Protein AF-A0A8C9M3W6-F1 (afdb_monomer_lite)

Organism: Panthera tigris altaica (NCBI:txid74533)

pLDDT: mean 73.18, std 22.7, range [29.61, 97.0]

Sequence (111 aa):
MKLLRVLVLIALPLYCLAGSGCPFLEEVVNKTISPEVSVSEYQNFLQDFAQTTDKKEALADVKQCFLNQSNETLYNYAQMMVITVSSDGLVGSTFVTNDAKAGVQRALFYF

Structure (mmCIF, N/CA/C/O backbone):
data_AF-A0A8C9M3W6-F1
#
_entry.id   AF-A0A8C9M3W6-F1
#
loop_
_atom_site.group_PDB
_atom_site.id
_atom_site.type_symbol
_atom_site.label_atom_id
_atom_site.label_alt_id
_atom_site.label_comp_id
_atom_site.label_asym_id
_atom_site.label_entity_id
_atom_site.label_seq_id
_atom_site.pdbx_PDB_ins_code
_atom_site.Cartn_x
_atom_site.Cartn_y
_atom_site.Cartn_z
_atom_site.occupancy
_atom_site.B_iso_or_equiv
_atom_site.auth_seq_id
_atom_site.auth_comp_id
_atom_site.auth_asym_id
_atom_site.auth_atom_id
_atom_site.pdbx_PDB_model_num
ATOM 1 N N . MET A 1 1 ? 39.123 13.328 -32.408 1.00 55.69 1 MET A N 1
ATOM 2 C CA . MET A 1 1 ? 37.842 12.962 -31.754 1.00 55.69 1 MET A CA 1
ATOM 3 C C . MET A 1 1 ? 38.052 11.929 -30.630 1.00 55.69 1 MET A C 1
ATOM 5 O O . MET A 1 1 ? 37.498 10.839 -30.688 1.00 55.69 1 MET A O 1
ATOM 9 N N . LYS A 1 2 ? 38.881 12.228 -29.617 1.00 57.50 2 LYS A N 1
ATOM 10 C CA . LYS A 1 2 ? 39.124 11.326 -28.463 1.00 57.50 2 LYS A CA 1
ATOM 11 C C . LYS A 1 2 ? 38.483 11.858 -27.175 1.00 57.50 2 LYS A C 1
ATOM 13 O O . LYS A 1 2 ? 37.913 11.085 -26.420 1.00 57.50 2 LYS A O 1
ATOM 18 N N . LEU A 1 3 ? 38.469 13.182 -27.007 1.00 72.19 3 LEU A N 1
ATOM 19 C CA . LEU A 1 3 ? 37.882 13.866 -25.850 1.00 72.19 3 LEU A CA 1
ATOM 20 C C . LEU A 1 3 ? 36.371 13.629 -25.707 1.00 72.19 3 LEU A C 1
ATOM 22 O O . LEU A 1 3 ? 35.900 13.380 -24.607 1.00 72.19 3 LEU A O 1
ATOM 26 N N . LEU A 1 4 ? 35.627 13.603 -26.820 1.00 67.12 4 LEU A N 1
ATOM 27 C CA . LEU A 1 4 ? 34.181 13.346 -26.805 1.00 67.12 4 LEU A CA 1
ATOM 28 C C . LEU A 1 4 ? 33.840 11.951 -26.250 1.00 67.12 4 LEU A C 1
ATOM 30 O O . LEU A 1 4 ? 32.874 11.797 -25.515 1.00 67.12 4 LEU A O 1
ATOM 34 N N . ARG A 1 5 ? 34.661 10.937 -26.565 1.00 68.00 5 ARG A N 1
ATOM 35 C CA . ARG A 1 5 ? 34.464 9.567 -26.064 1.00 68.00 5 ARG A CA 1
ATOM 36 C C . ARG A 1 5 ? 34.765 9.459 -24.571 1.00 68.00 5 ARG A C 1
ATOM 38 O O . ARG A 1 5 ? 34.062 8.745 -23.874 1.00 68.00 5 ARG A O 1
ATOM 45 N N . VAL A 1 6 ? 35.767 10.192 -24.082 1.00 73.38 6 VAL A N 1
ATOM 46 C CA . VAL A 1 6 ? 36.100 10.247 -22.649 1.00 73.38 6 VAL A CA 1
ATOM 47 C C . VAL A 1 6 ? 34.979 10.927 -21.855 1.00 73.38 6 VAL A C 1
ATOM 49 O O . VAL A 1 6 ? 34.586 10.419 -20.815 1.00 73.38 6 VAL A O 1
ATOM 52 N N . LEU A 1 7 ? 34.398 12.011 -22.378 1.00 67.94 7 LEU A N 1
ATOM 53 C CA . LEU A 1 7 ? 33.262 12.703 -21.753 1.00 67.94 7 LEU A CA 1
ATOM 54 C C . LEU A 1 7 ? 32.009 11.818 -21.658 1.00 67.94 7 LEU A C 1
ATOM 56 O O . LEU A 1 7 ? 31.372 11.769 -20.610 1.00 67.94 7 LEU A O 1
ATOM 60 N N . VAL A 1 8 ? 31.697 11.063 -22.716 1.00 71.94 8 VAL A N 1
ATOM 61 C CA . VAL A 1 8 ? 30.585 10.097 -22.715 1.00 71.94 8 VAL A CA 1
ATOM 62 C C . VAL A 1 8 ? 30.840 8.954 -21.724 1.00 71.94 8 VAL A C 1
ATOM 64 O O . VAL A 1 8 ? 29.941 8.587 -20.976 1.00 71.94 8 VAL A O 1
ATOM 67 N N . LEU A 1 9 ? 32.069 8.435 -21.650 1.00 66.44 9 LEU A N 1
ATOM 68 C CA . LEU A 1 9 ? 32.437 7.368 -20.710 1.00 66.44 9 LEU A CA 1
ATOM 69 C C . LEU A 1 9 ? 32.448 7.816 -19.240 1.00 66.44 9 LEU A C 1
ATOM 71 O O . LEU A 1 9 ? 32.250 6.975 -18.375 1.00 66.44 9 LEU A O 1
ATOM 75 N N . ILE A 1 10 ? 32.656 9.104 -18.946 1.00 69.06 10 ILE A N 1
ATOM 76 C CA . ILE A 1 10 ? 32.550 9.664 -17.584 1.00 69.06 10 ILE A CA 1
ATOM 77 C C . ILE A 1 10 ? 31.085 9.944 -17.211 1.00 69.06 10 ILE A C 1
ATOM 79 O O . ILE A 1 10 ? 30.706 9.811 -16.050 1.00 69.06 10 ILE A O 1
ATOM 83 N N . ALA A 1 11 ? 30.244 10.290 -18.189 1.00 61.75 11 ALA A N 1
ATOM 84 C CA . ALA A 1 11 ? 28.812 10.485 -17.976 1.00 61.75 11 ALA A CA 1
ATOM 85 C C . ALA A 1 11 ? 28.033 9.163 -17.837 1.00 61.75 11 ALA A C 1
ATOM 87 O O . ALA A 1 11 ? 27.009 9.142 -17.163 1.00 61.75 11 ALA A O 1
ATOM 88 N N . LEU A 1 12 ? 28.506 8.061 -18.433 1.00 57.00 12 LEU A N 1
ATOM 89 C CA . LEU A 1 12 ? 27.853 6.745 -18.356 1.00 57.00 12 LEU A CA 1
ATOM 90 C C . LEU A 1 12 ? 27.702 6.211 -16.913 1.00 57.00 12 LEU A C 1
ATOM 92 O O . LEU A 1 12 ? 26.594 5.822 -16.558 1.00 57.00 12 LEU A O 1
ATOM 96 N N . PRO A 1 13 ? 28.745 6.228 -16.057 1.00 59.03 13 PRO A N 1
ATOM 97 C CA . PRO A 1 13 ? 28.627 5.870 -14.645 1.00 59.03 13 PRO A CA 1
ATOM 98 C C . PRO A 1 13 ? 27.617 6.745 -13.900 1.00 59.03 13 PRO A C 1
ATOM 100 O O . PRO A 1 13 ? 26.849 6.229 -13.104 1.00 59.03 13 PRO A O 1
ATOM 103 N N . LEU A 1 14 ? 27.570 8.049 -14.197 1.00 54.44 14 LEU A N 1
ATOM 104 C CA . LEU A 1 14 ? 26.624 8.987 -13.581 1.00 54.44 14 LEU A CA 1
ATOM 105 C C . LEU A 1 14 ? 25.177 8.745 -14.039 1.00 54.44 14 LEU A C 1
ATOM 107 O O . LEU A 1 14 ? 24.251 8.932 -13.257 1.00 54.44 14 LEU A O 1
ATOM 111 N N . TYR A 1 15 ? 24.980 8.286 -15.277 1.00 50.88 15 TYR A N 1
ATOM 112 C CA . TYR A 1 15 ? 23.674 7.869 -15.796 1.00 50.88 15 TYR A CA 1
ATOM 113 C C . TYR A 1 15 ? 23.193 6.541 -15.201 1.00 50.88 15 TYR A C 1
ATOM 115 O O . TYR A 1 15 ? 21.991 6.341 -15.055 1.00 50.88 15 TYR A O 1
ATOM 123 N N . CYS A 1 16 ? 24.113 5.653 -14.816 1.00 53.94 16 CYS A N 1
ATOM 124 C CA . CYS A 1 16 ? 23.789 4.418 -14.100 1.00 53.94 16 CYS A CA 1
ATOM 125 C C . CYS A 1 16 ? 23.580 4.625 -12.589 1.00 53.94 16 CYS A C 1
ATOM 127 O O . CYS A 1 16 ? 23.346 3.650 -11.882 1.00 53.94 16 CYS A O 1
ATOM 129 N N . LEU A 1 17 ? 23.683 5.860 -12.079 1.00 52.06 17 LEU A N 1
ATOM 130 C CA . LEU A 1 17 ? 23.658 6.150 -10.642 1.00 52.06 17 LEU A CA 1
ATOM 131 C C . LEU A 1 17 ? 22.295 6.605 -10.086 1.00 52.06 17 LEU A C 1
ATOM 133 O O . LEU A 1 17 ? 22.232 6.964 -8.914 1.00 52.06 17 LEU A O 1
ATOM 137 N N . ALA A 1 18 ? 21.207 6.614 -10.862 1.00 52.44 18 ALA A N 1
ATOM 138 C CA . ALA A 1 18 ? 19.934 7.148 -10.367 1.00 52.44 18 ALA A CA 1
ATOM 139 C C . ALA A 1 18 ? 18.702 6.415 -10.920 1.00 52.44 18 ALA A C 1
ATOM 141 O O . ALA A 1 18 ? 18.097 6.833 -11.904 1.00 52.44 18 ALA A O 1
ATOM 142 N N . GLY A 1 19 ? 18.321 5.333 -10.240 1.00 48.72 19 GLY A N 1
ATOM 143 C CA . GLY A 1 19 ? 17.020 4.680 -10.381 1.00 48.72 19 GLY A CA 1
ATOM 144 C C . GLY A 1 19 ? 16.988 3.347 -9.636 1.00 48.72 19 GLY A C 1
ATOM 145 O O . GLY A 1 19 ? 17.356 2.325 -10.202 1.00 48.72 19 GLY A O 1
ATOM 146 N N . SER A 1 20 ? 16.566 3.365 -8.369 1.00 51.78 20 SER A N 1
ATOM 147 C CA . SER A 1 20 ? 16.509 2.217 -7.441 1.00 51.78 20 SER A CA 1
ATOM 148 C C . SER A 1 20 ? 15.412 1.188 -7.742 1.00 51.78 20 SER A C 1
ATOM 150 O O . SER A 1 20 ? 15.249 0.220 -7.003 1.00 51.78 20 SER A O 1
ATOM 152 N N . GLY A 1 21 ? 14.650 1.370 -8.818 1.00 62.59 21 GLY A N 1
ATOM 153 C CA . GLY A 1 21 ? 13.533 0.507 -9.165 1.00 62.59 21 GLY A CA 1
ATOM 154 C C . GLY A 1 21 ? 12.505 1.236 -10.021 1.00 62.59 21 GLY A C 1
ATOM 155 O O . GLY A 1 21 ? 12.689 2.381 -10.423 1.00 62.59 21 GLY A O 1
ATOM 156 N N . CYS A 1 22 ? 11.418 0.540 -10.345 1.00 75.06 22 CYS A N 1
ATOM 157 C CA . CYS A 1 22 ? 10.291 1.085 -11.097 1.00 75.06 22 CYS A CA 1
ATOM 158 C C . CYS A 1 22 ? 9.735 2.350 -10.398 1.00 75.06 22 CYS A C 1
ATOM 160 O O . CYS A 1 22 ? 9.234 2.217 -9.281 1.00 75.06 22 CYS A O 1
ATOM 162 N N . PRO A 1 23 ? 9.741 3.542 -11.035 1.00 79.94 23 PRO A N 1
ATOM 163 C CA . PRO A 1 23 ? 9.265 4.786 -10.410 1.00 79.94 23 PRO A CA 1
ATOM 164 C C . PRO A 1 23 ? 7.822 4.696 -9.905 1.00 79.94 23 PRO A C 1
ATOM 166 O O . PRO A 1 23 ? 7.473 5.243 -8.864 1.00 79.94 23 PRO A O 1
ATOM 169 N N . PHE A 1 24 ? 6.989 3.935 -10.618 1.00 84.19 24 PHE A N 1
ATOM 170 C CA . PHE A 1 24 ? 5.619 3.667 -10.204 1.00 84.19 24 PHE A CA 1
ATOM 171 C C . PHE A 1 24 ? 5.559 2.888 -8.883 1.00 84.19 24 PHE A C 1
ATOM 173 O O . PHE A 1 24 ? 4.743 3.193 -8.023 1.00 84.19 24 PHE A O 1
ATOM 180 N N . LEU A 1 25 ? 6.442 1.905 -8.680 1.00 84.19 25 LEU A N 1
ATOM 181 C CA . LEU A 1 25 ? 6.490 1.140 -7.432 1.00 84.19 25 LEU A CA 1
ATOM 182 C C . LEU A 1 25 ? 6.950 2.008 -6.252 1.00 84.19 25 LEU A C 1
ATOM 184 O O . LEU A 1 25 ? 6.405 1.875 -5.159 1.00 84.19 25 LEU A O 1
ATOM 188 N N . GLU A 1 26 ? 7.903 2.915 -6.467 1.00 84.38 26 GLU A N 1
ATOM 189 C CA . GLU A 1 26 ? 8.311 3.893 -5.448 1.00 84.38 26 GLU A CA 1
ATOM 190 C C . GLU A 1 26 ? 7.136 4.802 -5.049 1.00 84.38 26 GLU A C 1
ATOM 192 O O . GLU A 1 26 ? 6.892 5.032 -3.861 1.00 84.38 26 GLU A O 1
ATOM 197 N N . GLU A 1 27 ? 6.341 5.248 -6.025 1.00 90.12 27 GLU A N 1
ATOM 198 C CA . GLU A 1 27 ? 5.124 6.022 -5.772 1.00 90.12 27 GLU A CA 1
ATOM 199 C C . GLU A 1 27 ? 4.066 5.211 -5.006 1.00 90.12 27 GLU A C 1
ATOM 201 O O . GLU A 1 27 ? 3.479 5.718 -4.044 1.00 90.12 27 GLU A O 1
ATOM 206 N N . VAL A 1 28 ? 3.867 3.934 -5.359 1.00 90.69 28 VAL A N 1
ATOM 207 C CA . VAL A 1 28 ? 2.981 3.016 -4.623 1.00 90.69 28 VAL A CA 1
ATOM 208 C C . VAL A 1 28 ? 3.420 2.896 -3.168 1.00 90.69 28 VAL A C 1
ATOM 210 O O . VAL A 1 28 ? 2.581 3.031 -2.275 1.00 90.69 28 VAL A O 1
ATOM 213 N N . VAL A 1 29 ? 4.709 2.669 -2.901 1.00 90.31 29 VAL A N 1
ATOM 214 C CA . VAL A 1 29 ? 5.236 2.558 -1.531 1.00 90.31 29 VAL A CA 1
ATOM 215 C C . VAL A 1 29 ? 4.980 3.848 -0.753 1.00 90.31 29 VAL A C 1
ATOM 217 O O . VAL A 1 29 ? 4.402 3.785 0.334 1.00 90.31 29 VAL A O 1
ATOM 220 N N . ASN A 1 30 ? 5.306 5.007 -1.332 1.00 92.75 30 ASN A N 1
ATOM 221 C CA . ASN A 1 30 ? 5.101 6.311 -0.696 1.00 92.75 30 ASN A CA 1
ATOM 222 C C . ASN A 1 30 ? 3.625 6.580 -0.373 1.00 92.75 30 ASN A C 1
ATOM 224 O O . ASN A 1 30 ? 3.292 6.980 0.746 1.00 92.75 30 ASN A O 1
ATOM 228 N N . LYS A 1 31 ? 2.715 6.310 -1.316 1.00 95.00 31 LYS A N 1
ATOM 229 C CA . LYS A 1 31 ? 1.271 6.472 -1.089 1.00 95.00 31 LYS A CA 1
ATOM 230 C C . LYS A 1 31 ? 0.711 5.451 -0.099 1.00 95.00 31 LYS A C 1
ATOM 232 O O . LYS A 1 31 ? -0.238 5.764 0.618 1.00 95.00 31 LYS A O 1
ATOM 237 N N . THR A 1 32 ? 1.295 4.256 -0.018 1.00 94.12 32 THR A N 1
ATOM 238 C CA . THR A 1 32 ? 0.875 3.209 0.928 1.00 94.12 32 THR A CA 1
ATOM 239 C C . THR A 1 32 ? 1.154 3.633 2.370 1.00 94.12 32 THR A C 1
ATOM 241 O O . THR A 1 32 ? 0.240 3.609 3.196 1.00 94.12 32 THR A O 1
ATOM 244 N N . ILE A 1 33 ? 2.373 4.097 2.660 1.00 94.69 33 ILE A N 1
ATOM 245 C CA . ILE A 1 33 ? 2.792 4.459 4.025 1.00 94.69 33 ILE A CA 1
ATOM 246 C C . ILE A 1 33 ? 2.369 5.862 4.467 1.00 94.69 33 ILE A C 1
ATOM 248 O O . ILE A 1 33 ? 2.400 6.151 5.659 1.00 94.69 33 ILE A O 1
ATOM 252 N N . SER A 1 34 ? 1.995 6.746 3.537 1.00 95.44 34 SER A N 1
ATOM 253 C CA . SER A 1 34 ? 1.624 8.119 3.889 1.00 95.44 34 SER A CA 1
ATOM 254 C C . SER A 1 34 ? 0.280 8.171 4.634 1.00 95.44 34 SER A C 1
ATOM 256 O O . SER A 1 34 ? -0.722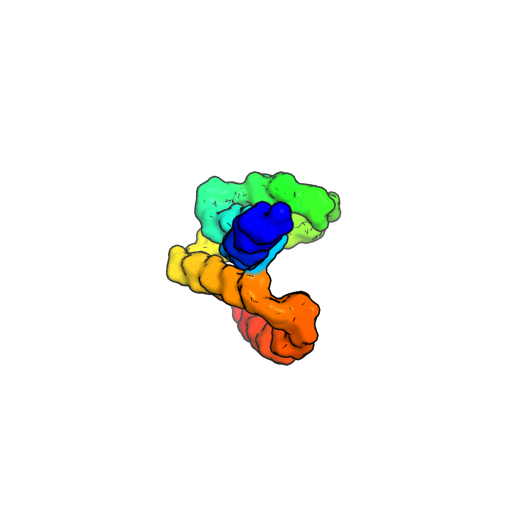 7.685 4.096 1.00 95.44 34 SER A O 1
ATOM 258 N N . PRO A 1 35 ? 0.212 8.796 5.825 1.00 93.44 35 PRO A N 1
ATOM 259 C CA . PRO A 1 35 ? -1.044 8.995 6.547 1.00 93.44 35 PRO A CA 1
ATOM 260 C C . PRO A 1 35 ? -1.946 10.053 5.893 1.00 93.44 35 PRO A C 1
ATOM 262 O O . PRO A 1 35 ? -3.137 10.103 6.179 1.00 93.44 35 PRO A O 1
ATOM 265 N N . GLU A 1 36 ? -1.395 10.891 5.011 1.00 96.25 36 GLU A N 1
ATOM 266 C CA . GLU A 1 36 ? -2.140 11.943 4.307 1.00 96.25 36 GLU A CA 1
ATOM 267 C C . GLU A 1 36 ? -2.988 11.381 3.159 1.00 96.25 36 GLU A C 1
ATOM 269 O O . GLU A 1 36 ? -3.981 11.985 2.757 1.00 96.25 36 GLU A O 1
ATOM 274 N N . VAL A 1 37 ? -2.619 10.203 2.647 1.00 96.69 37 VAL A N 1
ATOM 275 C CA . VAL A 1 37 ? -3.336 9.531 1.561 1.00 96.69 37 VAL A CA 1
ATOM 276 C C . VAL A 1 37 ? -4.512 8.754 2.140 1.00 96.69 37 VAL A C 1
ATOM 278 O O . VAL A 1 37 ? -4.334 7.796 2.896 1.00 96.69 37 VAL A O 1
ATOM 281 N N . SER A 1 38 ? -5.725 9.137 1.744 1.00 97.00 38 SER A N 1
ATOM 282 C CA . SER A 1 38 ? -6.952 8.435 2.142 1.00 97.00 38 SER A CA 1
ATOM 283 C C . SER A 1 38 ? -7.080 7.055 1.481 1.00 97.00 38 SER A C 1
ATOM 285 O O . SER A 1 38 ? -6.483 6.784 0.438 1.00 97.00 38 SER A O 1
ATOM 287 N N . VAL A 1 39 ? -7.922 6.185 2.050 1.00 96.75 39 VAL A N 1
ATOM 288 C CA . VAL A 1 39 ? -8.241 4.868 1.464 1.00 96.75 39 VAL A CA 1
ATOM 289 C C . VAL A 1 39 ? -8.789 5.000 0.041 1.00 96.75 39 VAL A C 1
ATOM 291 O O . VAL A 1 39 ? -8.301 4.339 -0.873 1.00 96.75 39 VAL A O 1
ATOM 294 N N . SER A 1 40 ? -9.740 5.911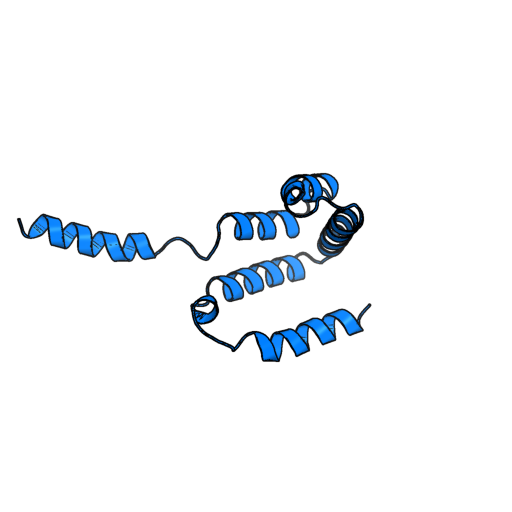 -0.172 1.00 95.94 40 SER A N 1
ATOM 295 C CA . SER A 1 40 ? -10.319 6.168 -1.494 1.00 95.94 40 SER A CA 1
ATOM 296 C C . SER A 1 40 ? -9.298 6.708 -2.494 1.00 95.94 40 SER A C 1
ATOM 298 O O . SER A 1 40 ? -9.325 6.329 -3.662 1.00 95.94 40 SER A O 1
ATOM 300 N N . GLU A 1 41 ? -8.381 7.577 -2.056 1.00 97.00 41 GLU A N 1
ATOM 301 C CA . GLU A 1 41 ? -7.320 8.088 -2.929 1.00 97.00 41 GLU A CA 1
ATOM 302 C C . GLU A 1 41 ? -6.375 6.960 -3.357 1.00 97.00 41 GLU A C 1
ATOM 304 O O . GLU A 1 41 ? -6.036 6.855 -4.534 1.00 97.00 41 GLU A O 1
ATOM 309 N N . TYR A 1 42 ? -6.001 6.081 -2.426 1.00 96.31 42 TYR A N 1
ATOM 310 C CA . TYR A 1 42 ? -5.154 4.928 -2.716 1.00 96.31 42 TYR A CA 1
ATOM 311 C C . TYR A 1 42 ? -5.820 3.936 -3.682 1.00 96.31 42 TYR A C 1
ATOM 313 O O . TYR A 1 42 ? -5.190 3.480 -4.637 1.00 96.31 42 TYR A O 1
ATOM 321 N N . GLN A 1 43 ? -7.108 3.643 -3.486 1.00 95.69 43 GLN A N 1
ATOM 322 C CA . GLN A 1 43 ? -7.875 2.793 -4.402 1.00 95.69 43 GLN A CA 1
ATOM 323 C C . GLN A 1 43 ? -7.978 3.404 -5.804 1.00 95.69 43 GLN A C 1
ATOM 325 O O . GLN A 1 43 ? -7.809 2.687 -6.788 1.00 95.69 43 GLN A O 1
ATOM 330 N N . ASN A 1 44 ? -8.216 4.716 -5.903 1.00 95.75 44 ASN A N 1
ATOM 331 C CA . ASN A 1 44 ? -8.264 5.417 -7.187 1.00 95.75 44 ASN A CA 1
ATOM 332 C C . ASN A 1 44 ? -6.903 5.399 -7.892 1.00 95.75 44 ASN A C 1
ATOM 334 O O . ASN A 1 44 ? -6.842 5.190 -9.100 1.00 95.75 44 ASN A O 1
ATOM 338 N N . PHE A 1 45 ? -5.811 5.562 -7.144 1.00 95.81 45 PHE A N 1
ATOM 339 C CA . PHE A 1 45 ? -4.453 5.487 -7.683 1.00 95.81 45 PHE A CA 1
ATOM 340 C C . PHE A 1 45 ? -4.132 4.107 -8.289 1.00 95.81 45 PHE A C 1
ATOM 342 O O . PHE A 1 45 ? -3.434 4.020 -9.295 1.00 95.81 45 PHE A O 1
ATOM 349 N N . LEU A 1 46 ? -4.680 3.030 -7.719 1.00 94.94 46 LEU A N 1
ATOM 350 C CA . LEU A 1 46 ? -4.453 1.647 -8.159 1.00 94.94 46 LEU A CA 1
ATOM 351 C C . LEU A 1 46 ? -5.622 1.033 -8.947 1.00 94.94 46 LEU A C 1
ATOM 353 O O . LEU A 1 46 ? -5.650 -0.181 -9.173 1.00 94.94 46 LEU A O 1
ATOM 357 N N . GLN A 1 47 ? -6.580 1.848 -9.394 1.00 93.06 47 GLN A N 1
ATOM 358 C CA . GLN A 1 47 ? -7.815 1.373 -10.027 1.00 93.06 47 GLN A CA 1
ATOM 359 C C . GLN A 1 47 ? -7.567 0.505 -11.271 1.00 93.06 47 GLN A C 1
ATOM 361 O O . GLN A 1 47 ? -8.284 -0.473 -11.496 1.00 93.06 47 GLN A O 1
ATOM 366 N N . ASP A 1 48 ? -6.513 0.807 -12.035 1.00 90.94 48 ASP A N 1
ATOM 367 C CA . ASP A 1 48 ? -6.164 0.086 -13.264 1.00 90.94 48 ASP A CA 1
ATOM 368 C C . ASP A 1 48 ? -5.735 -1.365 -12.971 1.00 90.94 48 ASP A C 1
ATOM 370 O O . ASP A 1 48 ? -5.932 -2.264 -13.795 1.00 90.94 48 ASP A O 1
ATOM 374 N N . PHE A 1 49 ? -5.229 -1.615 -11.757 1.00 87.75 49 PHE A N 1
ATOM 375 C CA . PHE A 1 49 ? -4.771 -2.920 -11.273 1.00 87.75 49 PHE A CA 1
ATOM 376 C C . PHE A 1 49 ? -5.854 -3.683 -10.485 1.00 87.75 49 PHE A C 1
ATOM 378 O O . PHE A 1 49 ? -5.795 -4.913 -10.364 1.00 87.75 49 PHE A O 1
ATOM 385 N N . ALA A 1 50 ? -6.875 -2.977 -9.988 1.00 90.06 50 ALA A N 1
ATOM 386 C CA . ALA A 1 50 ? -7.947 -3.507 -9.147 1.00 90.06 50 ALA A CA 1
ATOM 387 C C . ALA A 1 50 ? -9.339 -3.188 -9.719 1.00 90.06 50 ALA A C 1
ATOM 389 O O . ALA A 1 50 ? -10.098 -2.378 -9.190 1.00 90.06 50 ALA A O 1
ATOM 390 N N . GLN A 1 51 ? -9.692 -3.865 -10.814 1.00 89.06 51 GLN A N 1
ATOM 391 C CA . GLN A 1 51 ? -10.964 -3.631 -11.509 1.00 89.06 51 GLN A CA 1
ATOM 392 C C . GLN A 1 51 ? -12.161 -4.352 -10.863 1.00 89.06 51 GLN A C 1
ATOM 394 O O . GLN A 1 51 ? -13.290 -3.875 -10.970 1.00 89.06 51 GLN A O 1
ATOM 399 N N . THR A 1 52 ? -11.930 -5.477 -10.177 1.00 91.06 52 THR A N 1
ATOM 400 C CA . THR A 1 52 ? -12.981 -6.250 -9.495 1.00 91.06 52 THR A CA 1
ATOM 401 C C . THR A 1 52 ? -13.238 -5.723 -8.086 1.00 91.06 52 THR A C 1
ATOM 403 O O . THR A 1 52 ? -12.327 -5.195 -7.447 1.00 91.06 52 THR A O 1
ATOM 406 N N . THR A 1 53 ? -14.464 -5.895 -7.586 1.00 92.19 53 THR A N 1
ATOM 407 C CA . THR A 1 53 ? -14.864 -5.474 -6.232 1.00 92.19 53 THR A CA 1
ATOM 408 C C . THR A 1 53 ? -13.934 -6.047 -5.164 1.00 92.19 53 THR A C 1
ATOM 410 O O . THR A 1 53 ? -13.342 -5.274 -4.420 1.00 92.19 53 THR A O 1
ATOM 413 N N . ASP A 1 54 ? -13.675 -7.355 -5.193 1.00 93.56 54 ASP A N 1
ATOM 414 C CA . ASP A 1 54 ? -12.811 -8.034 -4.217 1.00 93.56 54 ASP A CA 1
ATOM 415 C C . ASP A 1 54 ? -11.390 -7.445 -4.172 1.00 93.56 54 ASP A C 1
ATOM 417 O O . ASP A 1 54 ? -10.782 -7.316 -3.113 1.00 93.56 54 ASP A O 1
ATOM 421 N N . LYS A 1 55 ? -10.841 -7.039 -5.327 1.00 91.19 55 LYS A N 1
ATOM 422 C CA . LYS A 1 55 ? -9.514 -6.407 -5.385 1.00 91.19 55 LYS A CA 1
ATOM 423 C C . LYS A 1 55 ? -9.541 -4.989 -4.825 1.00 91.19 55 LYS A C 1
ATOM 425 O O . LYS A 1 55 ? -8.570 -4.573 -4.200 1.00 91.19 55 LYS A O 1
ATOM 430 N N . LYS A 1 56 ? -10.625 -4.243 -5.050 1.00 92.62 56 LYS A N 1
ATOM 431 C CA . LYS A 1 56 ? -10.800 -2.907 -4.466 1.00 92.62 56 LYS A CA 1
ATOM 432 C C . LYS A 1 56 ? -10.923 -2.994 -2.951 1.00 92.62 56 LYS A C 1
ATOM 434 O O . LYS A 1 56 ? -10.283 -2.200 -2.268 1.00 92.62 56 LYS A O 1
ATOM 439 N N . GLU A 1 57 ? -11.681 -3.957 -2.438 1.00 94.50 57 GLU A N 1
ATOM 440 C CA . GLU A 1 57 ? -11.789 -4.226 -0.999 1.00 94.50 57 GLU A CA 1
ATOM 441 C C . GLU A 1 57 ? -10.425 -4.596 -0.409 1.00 94.50 57 GLU A C 1
ATOM 443 O O . GLU A 1 57 ? -9.982 -3.953 0.538 1.00 94.50 57 GLU A O 1
ATOM 448 N N . ALA A 1 58 ? -9.675 -5.491 -1.058 1.00 94.69 58 ALA A N 1
ATOM 449 C CA . ALA A 1 58 ? -8.317 -5.819 -0.628 1.00 94.69 58 ALA A CA 1
ATOM 450 C C . ALA A 1 58 ? -7.382 -4.592 -0.593 1.00 94.69 58 ALA A C 1
ATOM 452 O O . ALA A 1 58 ? -6.588 -4.447 0.333 1.00 94.69 58 ALA A O 1
ATOM 453 N N . LEU A 1 59 ? -7.473 -3.676 -1.568 1.00 94.56 59 LEU A N 1
ATOM 454 C CA . LEU A 1 59 ? -6.708 -2.423 -1.531 1.00 94.56 59 LEU A CA 1
ATOM 455 C C . LEU A 1 59 ? -7.122 -1.513 -0.369 1.00 94.56 59 LEU A C 1
ATOM 457 O O . LEU A 1 59 ? -6.264 -0.830 0.196 1.00 94.56 59 LEU A O 1
ATOM 461 N N . ALA A 1 60 ? -8.410 -1.494 -0.016 1.00 95.00 60 ALA A N 1
ATOM 462 C CA . ALA A 1 60 ? -8.879 -0.754 1.147 1.00 95.00 60 ALA A CA 1
ATOM 463 C C . ALA A 1 60 ? -8.317 -1.337 2.442 1.00 95.00 60 ALA A C 1
ATOM 465 O O . ALA A 1 60 ? -7.767 -0.586 3.248 1.00 95.00 60 ALA A O 1
ATOM 466 N N . ASP A 1 61 ? -8.377 -2.658 2.597 1.00 96.56 61 ASP A N 1
ATOM 467 C CA . ASP A 1 61 ? -7.864 -3.362 3.774 1.00 96.56 61 ASP A CA 1
ATOM 468 C C . ASP A 1 61 ? -6.356 -3.169 3.931 1.00 96.56 61 ASP A C 1
ATOM 470 O O . ASP A 1 61 ? -5.873 -2.837 5.017 1.00 96.56 61 ASP A O 1
ATOM 474 N N . VAL A 1 62 ? -5.604 -3.296 2.830 1.00 94.19 62 VAL A N 1
ATOM 475 C CA . VAL A 1 62 ? -4.162 -3.020 2.810 1.00 94.19 62 VAL A CA 1
ATOM 476 C C . VAL A 1 62 ? -3.899 -1.595 3.279 1.00 94.19 62 VAL A C 1
ATOM 478 O O . VAL A 1 62 ? -3.104 -1.390 4.197 1.00 94.19 62 VAL A O 1
ATOM 481 N N . LYS A 1 63 ? -4.581 -0.598 2.706 1.00 96.69 63 LYS A N 1
ATOM 482 C CA . LYS A 1 63 ? -4.349 0.796 3.092 1.00 96.69 63 LYS A CA 1
ATOM 483 C C . LYS A 1 63 ? -4.720 1.056 4.551 1.00 96.69 63 LYS A C 1
ATOM 485 O O . LYS A 1 63 ? -3.960 1.715 5.260 1.00 96.69 63 LYS A O 1
ATOM 490 N N . GLN A 1 64 ? -5.842 0.514 5.016 1.00 96.81 64 GLN A N 1
ATOM 491 C CA . GLN A 1 64 ? -6.284 0.655 6.400 1.00 96.81 64 GLN A CA 1
ATOM 492 C C . GLN A 1 64 ? -5.298 0.010 7.385 1.00 96.81 64 GLN A C 1
ATOM 494 O O . GLN A 1 64 ? -5.051 0.565 8.456 1.00 96.81 64 GLN A O 1
ATOM 499 N N . CYS A 1 65 ? -4.684 -1.116 7.012 1.00 96.31 65 CYS A N 1
ATOM 500 C CA . CYS A 1 65 ? -3.641 -1.762 7.805 1.00 96.31 65 CYS A CA 1
ATOM 501 C C . CYS A 1 65 ? -2.439 -0.832 8.027 1.00 96.31 65 CYS A C 1
ATOM 503 O O . CYS A 1 65 ? -1.997 -0.677 9.167 1.00 96.31 65 CYS A O 1
ATOM 505 N N . PHE A 1 66 ? -1.961 -0.160 6.971 1.00 95.19 66 PHE A N 1
ATOM 506 C CA . PHE A 1 66 ? -0.846 0.790 7.057 1.00 95.19 66 PHE A CA 1
ATOM 507 C C . PHE A 1 66 ? -1.191 2.057 7.848 1.00 95.19 66 PHE A C 1
ATOM 509 O O . PHE A 1 66 ? -0.349 2.545 8.597 1.00 95.19 66 PHE A O 1
ATOM 516 N N . LEU A 1 67 ? -2.430 2.550 7.757 1.00 95.69 67 LEU A N 1
ATOM 517 C CA . LEU A 1 67 ? -2.892 3.684 8.572 1.00 95.69 67 LEU A CA 1
ATOM 518 C C . LEU A 1 67 ? -2.908 3.372 10.077 1.00 95.69 67 LEU A C 1
ATOM 520 O O . LEU A 1 67 ? -2.786 4.284 10.890 1.00 95.69 67 LEU A O 1
ATOM 524 N N . ASN A 1 68 ? -3.021 2.094 10.446 1.00 96.19 68 ASN A N 1
ATOM 525 C CA . ASN A 1 68 ? -2.993 1.644 11.837 1.00 96.19 68 ASN A CA 1
ATOM 526 C C . ASN A 1 68 ? -1.572 1.315 12.353 1.00 96.19 68 ASN A C 1
ATOM 528 O O . ASN A 1 68 ? -1.435 0.913 13.510 1.00 96.19 68 ASN A O 1
ATOM 532 N N . GLN A 1 69 ? -0.520 1.450 11.534 1.00 94.56 69 GLN A N 1
ATOM 533 C CA . GLN A 1 69 ? 0.864 1.175 11.952 1.00 94.56 69 GLN A CA 1
ATOM 534 C C . GLN A 1 69 ? 1.512 2.365 12.673 1.00 94.56 69 GLN A C 1
ATOM 536 O O . GLN A 1 69 ? 1.149 3.522 12.475 1.00 94.56 69 GLN A O 1
ATOM 541 N N . SER A 1 70 ? 2.536 2.088 13.487 1.00 96.06 70 SER A N 1
ATOM 542 C CA . SER A 1 70 ? 3.360 3.136 14.100 1.00 96.06 70 SER A CA 1
ATOM 543 C C . SER A 1 70 ? 4.310 3.787 13.089 1.00 96.06 70 SER A C 1
ATOM 545 O O . SER A 1 70 ? 4.772 3.137 12.151 1.00 96.06 70 SER A O 1
ATOM 547 N N . ASN A 1 71 ? 4.696 5.046 13.332 1.00 94.75 71 ASN A N 1
ATOM 548 C CA . ASN A 1 71 ? 5.677 5.756 12.497 1.00 94.75 71 ASN A CA 1
ATOM 549 C C . ASN A 1 71 ? 7.002 4.987 12.347 1.00 94.75 71 ASN A C 1
ATOM 551 O O . ASN A 1 71 ? 7.594 4.988 11.272 1.00 94.75 71 ASN A O 1
ATOM 555 N N . GLU A 1 72 ? 7.453 4.301 13.402 1.00 94.44 72 GLU A N 1
ATOM 556 C CA . GLU A 1 72 ? 8.650 3.453 13.359 1.00 94.44 72 GLU A CA 1
ATOM 557 C C . GLU A 1 72 ? 8.475 2.270 12.395 1.00 94.44 72 GLU A C 1
ATOM 559 O O . GLU A 1 72 ? 9.357 1.988 11.587 1.00 94.44 72 GLU A O 1
ATOM 564 N 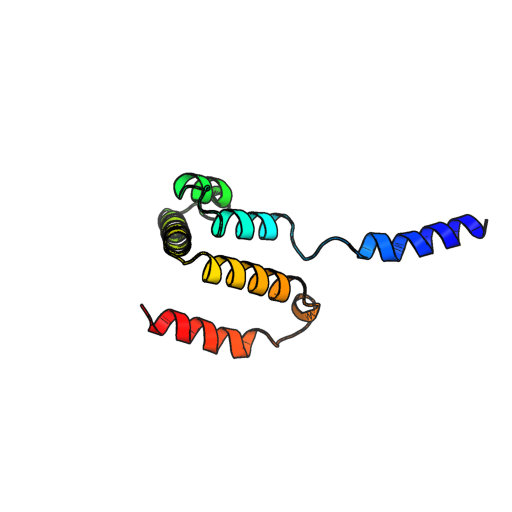N . THR A 1 73 ? 7.314 1.611 12.424 1.00 93.69 73 THR A N 1
ATOM 565 C CA . THR A 1 73 ? 7.012 0.487 11.526 1.00 93.69 73 THR A CA 1
ATOM 566 C C . THR A 1 73 ? 6.935 0.948 10.073 1.00 93.69 73 THR A C 1
ATOM 568 O O . THR A 1 73 ? 7.504 0.305 9.193 1.00 93.69 73 THR A O 1
ATOM 571 N N . LEU A 1 74 ? 6.290 2.091 9.821 1.00 93.25 74 LEU A N 1
ATOM 572 C CA . LEU A 1 74 ? 6.200 2.699 8.491 1.00 93.25 74 LEU A CA 1
ATOM 573 C C . LEU A 1 74 ? 7.582 3.080 7.943 1.00 93.25 74 LEU A C 1
ATOM 575 O O . LEU A 1 74 ? 7.886 2.801 6.781 1.00 93.25 74 LEU A O 1
ATOM 579 N N . TYR A 1 75 ? 8.442 3.650 8.790 1.00 90.44 75 TYR A N 1
ATOM 580 C CA . TYR A 1 75 ? 9.828 3.951 8.440 1.00 90.44 75 TYR A CA 1
ATOM 581 C C . TYR A 1 75 ? 10.614 2.678 8.100 1.00 90.44 75 TYR A C 1
ATOM 583 O O . TYR A 1 75 ? 11.243 2.603 7.043 1.00 90.44 75 TYR A O 1
ATOM 591 N N . ASN A 1 76 ? 10.531 1.648 8.946 1.00 89.25 76 ASN A N 1
ATOM 592 C CA . ASN A 1 76 ? 11.220 0.375 8.724 1.00 89.25 76 ASN A CA 1
ATOM 593 C C . ASN A 1 76 ? 10.734 -0.331 7.451 1.00 89.25 76 ASN A C 1
ATOM 595 O O . ASN A 1 76 ? 11.546 -0.889 6.713 1.00 89.25 76 ASN A O 1
ATOM 599 N N . TYR A 1 77 ? 9.435 -0.264 7.146 1.00 88.12 77 TYR A N 1
ATOM 600 C CA . TYR A 1 77 ? 8.882 -0.785 5.897 1.00 88.12 77 TYR A CA 1
ATOM 601 C C . TYR A 1 77 ? 9.450 -0.060 4.673 1.00 88.12 77 TYR A C 1
ATOM 603 O O . TYR A 1 77 ? 9.846 -0.713 3.709 1.00 88.12 77 TYR A O 1
ATOM 611 N N . ALA A 1 78 ? 9.550 1.273 4.712 1.00 86.69 78 ALA A N 1
ATOM 612 C CA . ALA A 1 78 ? 10.154 2.037 3.623 1.00 86.69 78 ALA A CA 1
ATOM 613 C C . ALA A 1 78 ? 11.617 1.618 3.386 1.00 86.69 78 ALA A C 1
ATOM 615 O O . ALA A 1 78 ? 12.011 1.380 2.244 1.00 86.69 78 ALA A O 1
ATOM 616 N N . GLN A 1 79 ? 12.399 1.441 4.458 1.00 84.56 79 GLN A N 1
ATOM 617 C CA . GLN A 1 79 ? 13.781 0.953 4.362 1.00 84.56 79 GLN A CA 1
ATOM 618 C C . GLN A 1 79 ? 13.850 -0.477 3.804 1.00 84.56 79 GLN A C 1
ATOM 620 O O . GLN A 1 79 ? 14.655 -0.754 2.914 1.00 84.56 79 GLN A O 1
ATOM 625 N N . MET A 1 80 ? 12.980 -1.378 4.275 1.00 85.69 80 MET A N 1
ATOM 626 C CA . MET A 1 80 ? 12.877 -2.750 3.767 1.00 85.69 80 MET A CA 1
ATOM 627 C C . MET A 1 80 ? 12.568 -2.765 2.266 1.00 85.69 80 MET A C 1
ATOM 629 O O . MET A 1 80 ? 13.206 -3.512 1.521 1.00 85.69 80 MET A O 1
ATOM 633 N N . MET A 1 81 ? 11.624 -1.933 1.813 1.00 81.75 81 MET A N 1
ATOM 634 C CA . MET A 1 81 ? 11.288 -1.817 0.397 1.00 81.75 81 MET A CA 1
ATOM 635 C C . MET A 1 81 ? 12.500 -1.355 -0.404 1.00 81.75 81 MET A C 1
ATOM 637 O O . MET A 1 81 ? 12.897 -2.075 -1.312 1.00 81.75 81 MET A O 1
ATOM 641 N N . VAL A 1 82 ? 13.160 -0.256 -0.021 1.00 73.12 82 VAL A N 1
ATOM 642 C CA . VAL A 1 82 ? 14.368 0.247 -0.707 1.00 73.12 82 VAL A CA 1
ATOM 643 C C . VAL A 1 82 ? 15.447 -0.834 -0.823 1.00 73.12 82 VAL A C 1
ATOM 645 O O . VAL A 1 82 ? 15.981 -1.036 -1.911 1.00 73.12 82 VAL A O 1
ATOM 648 N N . ILE A 1 83 ? 15.729 -1.580 0.249 1.00 70.00 83 ILE A N 1
ATOM 649 C CA . ILE A 1 83 ? 16.722 -2.670 0.239 1.00 70.00 83 ILE A CA 1
ATOM 650 C C . ILE A 1 83 ? 16.302 -3.814 -0.701 1.00 70.00 83 ILE A C 1
ATOM 652 O O . ILE A 1 83 ? 17.145 -4.378 -1.400 1.00 70.00 83 ILE A O 1
ATOM 656 N N . THR A 1 84 ? 15.007 -4.142 -0.739 1.00 67.44 84 THR A N 1
ATOM 657 C CA . THR A 1 84 ? 14.466 -5.243 -1.551 1.00 67.44 84 THR A CA 1
ATOM 658 C C . THR A 1 84 ? 14.476 -4.914 -3.044 1.00 67.44 84 THR A C 1
ATOM 660 O O . THR A 1 84 ? 14.839 -5.778 -3.839 1.00 67.44 84 THR A O 1
ATOM 663 N N . VAL A 1 85 ? 14.117 -3.683 -3.438 1.00 61.94 85 VAL A N 1
ATOM 664 C CA . VAL A 1 85 ? 14.122 -3.268 -4.857 1.00 61.94 85 VAL A CA 1
ATOM 665 C C . VAL A 1 85 ? 15.492 -2.837 -5.376 1.00 61.94 85 VAL A C 1
ATOM 667 O O . VAL A 1 85 ? 15.763 -3.048 -6.553 1.00 61.94 85 VAL A O 1
ATOM 670 N N . SER A 1 86 ? 16.362 -2.298 -4.515 1.00 55.06 86 SER A N 1
ATOM 671 C CA . SER A 1 86 ? 17.698 -1.823 -4.915 1.00 55.06 86 SER A CA 1
ATOM 672 C C . SER A 1 86 ? 18.769 -2.916 -4.894 1.00 55.06 86 SER A C 1
ATOM 674 O O . SER A 1 86 ? 19.878 -2.690 -5.367 1.00 55.06 86 SER A O 1
ATOM 676 N N . SER A 1 87 ? 18.488 -4.093 -4.323 1.00 50.94 87 SER A N 1
ATOM 677 C CA . SER A 1 87 ? 19.401 -5.229 -4.442 1.00 50.94 87 SER A CA 1
ATOM 678 C C . SER A 1 87 ? 19.423 -5.714 -5.891 1.00 50.94 87 SER A C 1
ATOM 680 O O . SER A 1 87 ? 18.403 -6.176 -6.404 1.00 50.94 87 SER A O 1
ATOM 682 N N . ASP A 1 88 ? 20.614 -5.747 -6.499 1.00 44.81 88 ASP A N 1
ATOM 683 C CA . ASP A 1 88 ? 20.923 -6.391 -7.793 1.00 44.81 88 ASP A CA 1
ATOM 684 C C . ASP A 1 88 ? 20.398 -7.850 -7.915 1.00 44.81 88 ASP A C 1
ATOM 686 O O . ASP A 1 88 ? 20.415 -8.458 -8.985 1.00 44.81 88 ASP A O 1
ATOM 690 N N . GLY A 1 89 ? 19.898 -8.438 -6.822 1.00 44.16 89 GLY A N 1
ATOM 691 C CA . GLY A 1 89 ? 19.301 -9.768 -6.739 1.00 44.16 89 GLY A CA 1
ATOM 692 C C . GLY A 1 89 ? 17.920 -9.949 -7.385 1.00 44.16 89 GLY A C 1
ATOM 693 O O . GLY A 1 89 ? 17.587 -11.094 -7.690 1.00 44.16 89 GLY A O 1
ATOM 694 N N . LEU A 1 90 ? 17.131 -8.901 -7.663 1.00 44.78 90 LEU A N 1
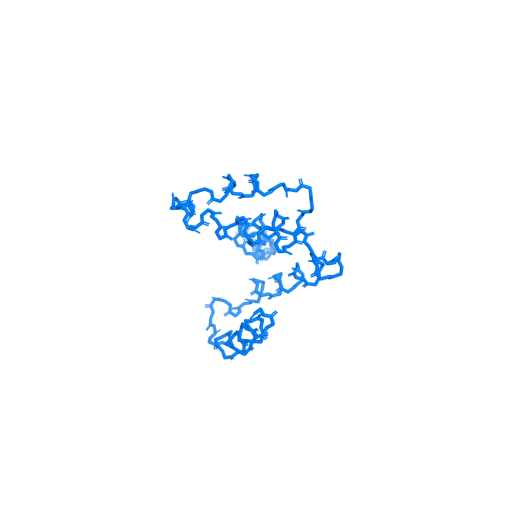ATOM 695 C CA . LEU A 1 90 ? 15.873 -9.068 -8.426 1.00 44.78 90 LEU A CA 1
ATOM 696 C C . LEU A 1 90 ? 16.098 -9.221 -9.939 1.00 44.78 90 LEU A C 1
ATOM 698 O O . LEU A 1 90 ? 15.210 -9.697 -10.644 1.00 44.78 90 LEU A O 1
ATOM 702 N N . VAL A 1 91 ? 17.295 -8.889 -10.430 1.00 44.31 91 VAL A N 1
ATOM 703 C CA . VAL A 1 91 ? 17.699 -9.148 -11.819 1.00 44.31 91 VAL A CA 1
ATOM 704 C C . VAL A 1 91 ? 18.302 -10.557 -11.978 1.00 44.31 91 VAL A C 1
ATOM 706 O O . VAL A 1 91 ? 18.456 -11.017 -13.107 1.00 44.31 91 VAL A O 1
ATOM 709 N N . GLY A 1 92 ? 18.590 -11.296 -10.889 1.00 41.75 92 GLY A N 1
ATOM 710 C CA . GLY A 1 92 ? 19.384 -12.528 -11.009 1.00 41.75 92 GLY A CA 1
ATOM 711 C C . GLY A 1 92 ? 19.169 -13.711 -10.058 1.00 41.75 92 GLY A C 1
ATOM 712 O O . GLY A 1 92 ? 19.615 -14.795 -10.427 1.00 41.75 92 GLY A O 1
ATOM 713 N N . SER A 1 93 ? 18.538 -13.605 -8.881 1.00 39.12 93 SER A N 1
ATOM 714 C CA . SER A 1 93 ? 18.767 -14.651 -7.863 1.00 39.12 93 SER A CA 1
ATOM 715 C C . SER A 1 93 ? 17.553 -15.050 -7.027 1.00 39.12 93 SER A C 1
ATOM 717 O O . SER A 1 93 ? 17.005 -14.271 -6.254 1.00 39.12 93 SER A O 1
ATOM 719 N N . THR A 1 94 ? 17.268 -16.349 -7.098 1.00 41.22 94 THR A N 1
ATOM 720 C CA . THR A 1 94 ? 16.478 -17.298 -6.284 1.00 41.22 94 THR A CA 1
ATOM 721 C C . THR A 1 94 ? 16.540 -17.147 -4.741 1.00 41.22 94 THR A C 1
ATOM 723 O O . THR A 1 94 ? 16.135 -18.047 -4.013 1.00 41.22 94 THR A O 1
ATOM 726 N N . PHE A 1 95 ? 17.047 -16.042 -4.187 1.00 37.28 95 PHE A N 1
ATOM 727 C CA . PHE A 1 95 ? 17.255 -15.866 -2.745 1.00 37.28 95 PHE A CA 1
ATOM 728 C C . PHE A 1 95 ? 15.978 -15.450 -1.989 1.00 37.28 95 PHE A C 1
ATOM 730 O O . PHE A 1 95 ? 15.756 -15.893 -0.867 1.00 37.28 95 PHE A O 1
ATOM 737 N N . VAL A 1 96 ? 15.072 -14.685 -2.613 1.00 44.97 96 VAL A N 1
ATOM 738 C CA . VAL A 1 96 ? 13.855 -14.187 -1.932 1.00 44.97 96 VAL A CA 1
ATOM 739 C C . VAL A 1 96 ? 12.810 -15.291 -1.695 1.00 44.97 96 VAL A C 1
ATOM 741 O O . VAL A 1 96 ? 11.976 -15.172 -0.803 1.00 44.97 96 VAL A O 1
ATOM 744 N N . THR A 1 97 ? 12.849 -16.411 -2.424 1.00 45.72 97 THR A N 1
ATOM 745 C CA . THR A 1 97 ? 11.777 -17.422 -2.351 1.00 45.72 97 THR A CA 1
ATOM 746 C C . THR A 1 97 ? 11.774 -18.261 -1.072 1.00 45.72 97 THR A C 1
ATOM 748 O O . THR A 1 97 ? 10.724 -18.796 -0.719 1.00 45.72 97 THR A O 1
ATOM 751 N N . ASN A 1 98 ? 12.900 -18.379 -0.360 1.00 38.38 98 ASN A N 1
ATOM 752 C CA . ASN A 1 98 ? 12.975 -19.253 0.819 1.00 38.38 98 ASN A CA 1
ATOM 753 C C . ASN A 1 98 ? 12.653 -18.517 2.130 1.00 38.38 98 ASN A C 1
ATOM 755 O O . ASN A 1 98 ? 11.915 -19.061 2.952 1.00 38.38 98 ASN A O 1
ATOM 759 N N . ASP A 1 99 ? 13.081 -17.261 2.284 1.00 42.66 99 ASP A N 1
ATOM 760 C CA . ASP A 1 99 ? 12.809 -16.474 3.497 1.00 42.66 99 ASP A CA 1
ATOM 761 C C . ASP A 1 99 ? 11.505 -15.666 3.421 1.00 42.66 99 ASP A C 1
ATOM 763 O O . ASP A 1 99 ? 10.835 -15.493 4.442 1.00 42.66 99 ASP A O 1
ATOM 767 N N . ALA A 1 100 ? 11.046 -15.264 2.224 1.00 44.94 100 ALA A N 1
ATOM 768 C CA . ALA A 1 100 ? 9.721 -14.650 2.081 1.00 44.94 100 ALA A CA 1
ATOM 769 C C . ALA A 1 100 ? 8.599 -15.641 2.423 1.00 44.94 100 ALA A C 1
ATOM 771 O O . ALA A 1 100 ? 7.574 -15.242 2.973 1.00 44.94 100 ALA A O 1
ATOM 772 N N . LYS A 1 101 ? 8.807 -16.947 2.194 1.00 34.38 101 LYS A N 1
ATOM 773 C CA . LYS A 1 101 ? 7.859 -17.974 2.642 1.00 34.38 101 LYS A CA 1
ATOM 774 C C . LYS A 1 101 ? 7.785 -18.040 4.169 1.00 34.38 101 LYS A C 1
ATOM 776 O O . LYS A 1 101 ? 6.695 -18.196 4.699 1.00 34.38 101 LYS A O 1
ATOM 781 N N . ALA A 1 102 ? 8.893 -17.854 4.886 1.00 36.97 102 ALA A N 1
ATOM 782 C CA . ALA A 1 102 ? 8.901 -17.848 6.351 1.00 36.97 102 ALA A CA 1
ATOM 783 C C . ALA A 1 102 ? 8.357 -16.534 6.951 1.00 36.97 102 ALA A C 1
ATOM 785 O O . ALA A 1 102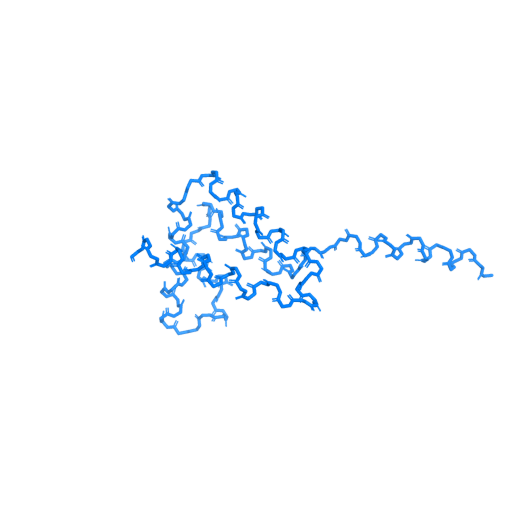 ? 7.650 -16.567 7.961 1.00 36.97 102 ALA A O 1
ATOM 786 N N . GLY A 1 103 ? 8.638 -15.390 6.318 1.00 38.16 103 GLY A N 1
ATOM 787 C CA . GLY A 1 103 ? 8.162 -14.070 6.748 1.00 38.16 103 GLY A CA 1
ATOM 788 C C . GLY A 1 103 ? 6.668 -13.844 6.495 1.00 38.16 103 GLY A C 1
ATOM 789 O O . GLY A 1 103 ? 5.955 -13.411 7.399 1.00 38.16 103 GLY A O 1
ATOM 790 N N . VAL A 1 104 ? 6.164 -14.221 5.314 1.00 39.91 104 VAL A N 1
ATOM 791 C CA . VAL A 1 104 ? 4.729 -14.133 4.985 1.00 39.91 104 VAL A CA 1
ATOM 792 C C . VAL A 1 104 ? 3.916 -15.122 5.818 1.00 39.91 104 VAL A C 1
ATOM 794 O O . VAL A 1 104 ? 2.842 -14.775 6.303 1.00 39.91 104 VAL A O 1
ATOM 797 N N . GLN A 1 105 ? 4.444 -16.323 6.080 1.00 31.06 105 GLN A N 1
ATOM 798 C CA . GLN A 1 105 ? 3.778 -17.273 6.970 1.00 31.06 105 GLN A CA 1
ATOM 799 C C . GLN A 1 105 ? 3.696 -16.726 8.403 1.00 31.06 105 GLN A C 1
ATOM 801 O O . GLN A 1 105 ? 2.657 -16.851 9.038 1.00 31.06 105 GLN A O 1
ATOM 806 N N . ARG A 1 106 ? 4.741 -16.050 8.903 1.00 29.61 106 ARG A N 1
ATOM 807 C CA . ARG A 1 106 ? 4.722 -15.445 10.244 1.00 29.61 106 ARG A CA 1
ATOM 808 C C . ARG A 1 106 ? 3.806 -14.214 10.335 1.00 29.61 106 ARG A C 1
ATOM 810 O O . ARG A 1 106 ? 3.224 -14.006 11.392 1.00 29.61 106 ARG A O 1
ATOM 817 N N . ALA A 1 107 ? 3.623 -13.455 9.254 1.00 36.16 107 ALA A N 1
ATOM 818 C CA . ALA A 1 107 ? 2.646 -12.363 9.195 1.00 36.16 107 ALA A CA 1
ATOM 819 C C . ALA A 1 107 ? 1.189 -12.866 9.103 1.00 36.16 107 ALA A C 1
ATOM 821 O O . ALA A 1 107 ? 0.296 -12.252 9.677 1.00 36.16 107 ALA A O 1
ATOM 822 N N . LEU A 1 108 ? 0.952 -14.010 8.450 1.00 34.81 108 LEU A N 1
ATOM 823 C CA . LEU A 1 108 ? -0.365 -14.661 8.379 1.00 34.81 108 LEU A CA 1
ATOM 824 C C . LEU A 1 108 ? -0.764 -15.409 9.662 1.00 34.81 108 LEU A C 1
ATOM 826 O O . LEU A 1 108 ? -1.932 -15.725 9.822 1.00 34.81 108 LEU A O 1
ATO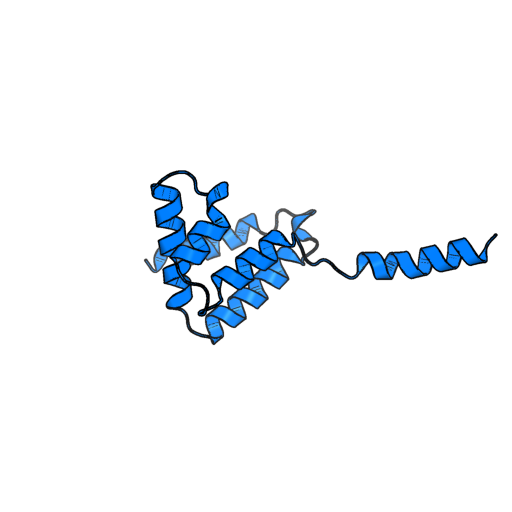M 830 N N . PHE A 1 109 ? 0.173 -15.702 10.570 1.00 30.39 109 PHE A N 1
ATOM 831 C CA . PHE A 1 109 ? -0.117 -16.369 11.852 1.00 30.39 109 PHE A CA 1
ATOM 832 C C . PHE A 1 109 ? -0.472 -15.404 13.000 1.00 30.39 109 PHE A C 1
ATOM 834 O O . PHE A 1 109 ? -0.731 -15.860 14.113 1.00 30.39 109 PHE A O 1
ATOM 841 N N . TYR A 1 110 ? -0.486 -14.092 12.747 1.00 34.78 110 TYR A N 1
ATOM 842 C CA . TYR A 1 110 ? -0.936 -13.064 13.698 1.00 34.78 110 TYR A CA 1
ATOM 843 C C . TYR A 1 110 ? -2.241 -12.364 13.263 1.00 34.78 110 TYR A C 1
ATOM 845 O O . TYR A 1 110 ? -2.562 -11.299 13.790 1.00 34.78 110 TYR A O 1
ATOM 853 N N . PHE A 1 111 ? -2.996 -12.983 12.349 1.00 37.03 111 PHE A N 1
ATOM 854 C CA . PHE A 1 111 ? -4.402 -12.688 12.059 1.00 37.03 111 PHE A CA 1
ATOM 855 C C . PHE A 1 111 ? -5.234 -13.965 12.181 1.00 37.03 111 PHE A C 1
ATOM 857 O O . PHE A 1 111 ? -4.734 -15.031 11.755 1.00 37.03 111 PHE A O 1
#

InterPro domains:
  IPR016126 Secretoglobin [PF01099] (1-87)
  IPR016126 Secretoglobin [PS51311] (20-91)
  IPR016126 Secretoglobin [cd00633] (22-88)
  IPR035960 Secretoglobin superfamily [SSF48201] (20-87)

Radius of gyration: 18.96 Å; chains: 1; bounding box: 54×33×46 Å

Secondary structure (DSSP, 8-state):
--HHHHHHHHHHHHHTTS-SS-HHHHHHHHHHH-TTS-HHHHHHHTTTT--SHHHHHHHHHHHHHHHTS-HHHHHHHHHHHHHHHHSGGGTT-TTHHHHHHHHHHHHHTT-

Foldseek 3Di:
DVVVVVVVVVVVVVVVVDDLADVLVLVLLCLLQDLVRDLVNNLVSCCVVQVDPVSSVVSSVSSVVNNPDDPVVSVVVNVVVSCVSNPPCVVPDPPCVPVVVVVVVVVVVVD